Protein AF-A0A3M1Q870-F1 (afdb_monomer_lite)

Foldseek 3Di:
DDLPQQALLNVLVVLLVQLVQLLVLLVVLLVVQVPDPCNVLSVVLSVLSVVLNVLSVVCSVPDDPVSRVQQDRPPPPDPPPCDPDAPSTSNPDNDSLRSLVNSLVVLLSLLVVLQVSLVPGPDVVSSVSSNVRSVSSVVSSVVSVVSSVVVVVVVVDDDPDD

Structure (mmCIF, N/CA/C/O backbone):
data_AF-A0A3M1Q870-F1
#
_entry.id   AF-A0A3M1Q870-F1
#
loop_
_atom_site.group_PDB
_atom_site.id
_atom_site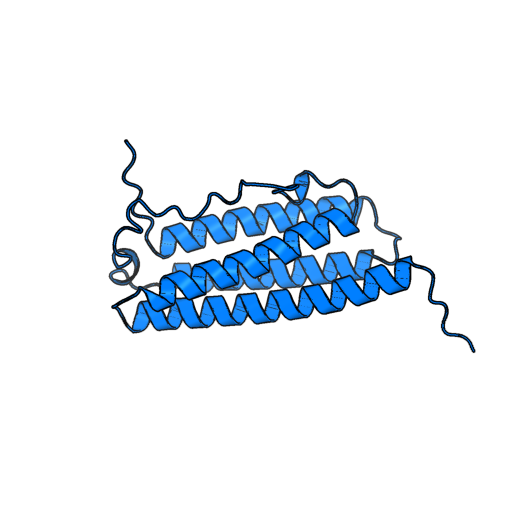.type_symbol
_atom_site.label_atom_id
_atom_site.label_alt_id
_atom_site.label_comp_id
_atom_site.label_asym_id
_atom_site.label_entity_id
_atom_site.label_seq_id
_atom_site.pdbx_PDB_ins_code
_atom_site.Cartn_x
_atom_site.Cartn_y
_atom_site.Cartn_z
_atom_site.occupancy
_atom_site.B_iso_or_equiv
_atom_site.auth_seq_id
_atom_site.auth_comp_id
_atom_site.auth_asym_id
_atom_site.auth_atom_id
_atom_site.pdbx_PDB_model_num
ATOM 1 N N . MET A 1 1 ? 16.104 -1.925 26.387 1.00 34.41 1 MET A N 1
ATOM 2 C CA . MET A 1 1 ? 14.947 -2.813 26.166 1.00 34.41 1 MET A CA 1
ATOM 3 C C . MET A 1 1 ? 13.799 -1.881 25.797 1.00 34.41 1 MET A C 1
ATOM 5 O O . MET A 1 1 ? 13.280 -1.224 26.686 1.00 34.41 1 MET A O 1
ATOM 9 N N . TYR A 1 2 ? 13.571 -1.635 24.503 1.00 31.03 2 TYR A N 1
ATOM 10 C CA . TYR A 1 2 ? 12.581 -0.646 24.057 1.00 31.03 2 TYR A CA 1
ATOM 11 C C . TYR A 1 2 ? 11.216 -1.323 23.933 1.00 31.03 2 TYR A C 1
ATOM 13 O O . TYR A 1 2 ? 11.003 -2.144 23.046 1.00 31.03 2 TYR A O 1
ATOM 21 N N . ASP A 1 3 ? 10.331 -0.984 24.864 1.00 39.44 3 ASP A N 1
ATOM 22 C CA . ASP A 1 3 ? 8.896 -1.252 24.819 1.00 39.44 3 ASP A CA 1
ATOM 23 C C . ASP A 1 3 ? 8.250 -0.267 23.828 1.00 39.44 3 ASP A C 1
ATOM 25 O O . ASP A 1 3 ? 7.695 0.763 24.208 1.00 39.44 3 ASP A O 1
ATOM 29 N N . GLU A 1 4 ? 8.426 -0.503 22.525 1.00 46.25 4 GLU A N 1
ATOM 30 C CA . GLU A 1 4 ? 7.726 0.274 21.498 1.00 46.25 4 GLU A CA 1
ATOM 31 C C . GLU A 1 4 ? 6.331 -0.316 21.281 1.00 46.25 4 GLU A C 1
ATOM 33 O O . GLU A 1 4 ? 6.058 -1.016 20.303 1.00 46.25 4 GLU A O 1
ATOM 38 N N . SER A 1 5 ? 5.417 -0.005 22.197 1.00 54.16 5 SER A N 1
ATOM 39 C CA . SER A 1 5 ? 3.993 -0.036 21.877 1.00 54.16 5 SER A CA 1
ATOM 40 C C . SER A 1 5 ? 3.726 0.999 20.774 1.00 54.16 5 SER A C 1
ATOM 42 O O . SER A 1 5 ? 3.543 2.188 21.015 1.00 54.16 5 SER A O 1
ATOM 44 N N . ILE A 1 6 ? 3.790 0.559 19.517 1.00 62.59 6 ILE A N 1
ATOM 45 C CA . ILE A 1 6 ? 3.454 1.400 18.367 1.00 62.59 6 ILE A CA 1
ATOM 46 C C . ILE A 1 6 ? 1.939 1.556 18.349 1.00 62.59 6 ILE A C 1
ATOM 48 O O . ILE A 1 6 ? 1.221 0.575 18.166 1.00 62.59 6 ILE A O 1
ATOM 52 N N . ASP A 1 7 ? 1.460 2.785 18.527 1.00 74.31 7 ASP A N 1
ATOM 53 C CA . ASP A 1 7 ? 0.058 3.126 18.312 1.00 74.31 7 ASP A CA 1
ATOM 54 C C . ASP A 1 7 ? -0.301 3.179 16.811 1.00 74.31 7 ASP A C 1
ATOM 56 O O . ASP A 1 7 ? 0.564 3.128 15.931 1.00 74.31 7 ASP A O 1
ATOM 60 N N . LEU A 1 8 ? -1.598 3.256 16.485 1.00 77.19 8 LEU A N 1
ATOM 61 C CA . LEU A 1 8 ? -2.044 3.237 15.087 1.00 77.19 8 LEU A CA 1
ATOM 62 C C . LEU A 1 8 ? -1.468 4.413 14.282 1.00 77.19 8 LEU A C 1
ATOM 64 O O . LEU A 1 8 ? -1.178 4.260 13.097 1.00 77.19 8 LEU A O 1
ATOM 68 N N . ALA A 1 9 ? -1.269 5.576 14.905 1.00 80.19 9 ALA A N 1
ATOM 69 C CA . ALA A 1 9 ? -0.683 6.722 14.224 1.00 80.19 9 ALA A CA 1
ATOM 70 C C . ALA A 1 9 ? 0.806 6.487 13.918 1.00 80.19 9 ALA A C 1
ATOM 72 O O . ALA A 1 9 ? 1.245 6.804 12.815 1.00 80.19 9 ALA A O 1
ATOM 73 N N . GLY A 1 10 ? 1.556 5.885 14.844 1.00 79.25 10 GLY A N 1
ATOM 74 C CA . GLY A 1 10 ? 2.945 5.474 14.655 1.00 79.25 10 GLY A CA 1
ATOM 75 C C . GLY A 1 10 ? 3.095 4.408 13.570 1.00 79.25 10 GLY A C 1
ATOM 76 O O . GLY A 1 10 ? 3.987 4.511 12.727 1.00 79.25 10 GLY A O 1
ATOM 77 N N . LEU A 1 11 ? 2.178 3.436 13.519 1.00 80.75 11 LEU A N 1
ATOM 78 C CA . LEU A 1 11 ? 2.141 2.432 12.455 1.00 80.75 11 LEU A CA 1
ATOM 79 C C . LEU A 1 11 ? 1.916 3.080 11.082 1.00 80.75 11 LEU A C 1
ATOM 81 O O . LEU A 1 11 ? 2.623 2.763 10.126 1.00 80.75 11 LEU A O 1
ATOM 85 N N . LEU A 1 12 ? 0.948 3.996 10.987 1.00 83.38 12 LEU A N 1
ATOM 86 C CA . LEU A 1 12 ? 0.648 4.712 9.746 1.00 83.38 12 LEU A CA 1
ATOM 87 C C . LEU A 1 12 ? 1.796 5.629 9.314 1.00 83.38 12 LEU A C 1
ATOM 89 O O . LEU A 1 12 ? 2.073 5.711 8.120 1.00 83.38 12 LEU A O 1
ATOM 93 N N . SER A 1 13 ? 2.494 6.269 10.258 1.00 82.69 13 SER A N 1
ATOM 94 C CA . SER A 1 13 ? 3.707 7.040 9.960 1.00 82.69 13 SER A CA 1
ATOM 95 C C . SER A 1 13 ? 4.794 6.156 9.347 1.00 82.69 13 SER A C 1
ATOM 97 O O . SER A 1 13 ? 5.270 6.469 8.259 1.00 82.69 13 SER A O 1
ATOM 99 N N . ARG A 1 14 ? 5.125 5.012 9.967 1.00 81.06 14 ARG A N 1
ATOM 100 C CA . ARG A 1 14 ? 6.139 4.079 9.430 1.00 81.06 14 ARG A CA 1
ATOM 101 C C . ARG A 1 14 ? 5.752 3.544 8.048 1.00 81.06 14 ARG A C 1
ATOM 103 O O . ARG A 1 14 ? 6.562 3.555 7.122 1.00 81.06 14 ARG A O 1
ATOM 110 N N . ALA A 1 15 ? 4.489 3.148 7.875 1.00 82.38 15 ALA A N 1
ATOM 111 C CA . ALA A 1 15 ? 3.974 2.712 6.580 1.00 82.38 15 ALA A CA 1
ATOM 112 C C . ALA A 1 15 ? 4.066 3.825 5.516 1.00 82.38 15 ALA A C 1
ATOM 114 O O . ALA A 1 15 ? 4.381 3.544 4.355 1.00 82.38 15 ALA A O 1
ATOM 115 N N . GLY A 1 16 ? 3.821 5.083 5.895 1.00 82.81 16 GLY A N 1
ATOM 116 C CA . GLY A 1 16 ? 3.987 6.263 5.043 1.00 82.81 16 GLY A CA 1
ATOM 117 C C . GLY A 1 16 ? 5.443 6.515 4.642 1.00 82.81 16 GLY A C 1
ATOM 118 O O . GLY A 1 16 ? 5.732 6.631 3.453 1.00 82.81 16 GLY A O 1
ATOM 119 N N . GLU A 1 17 ? 6.373 6.503 5.596 1.00 86.94 17 GLU A N 1
ATOM 120 C CA . GLU A 1 17 ? 7.814 6.699 5.359 1.00 86.94 17 GLU A CA 1
ATOM 121 C C . GLU A 1 17 ? 8.388 5.670 4.385 1.00 86.94 17 GLU A C 1
ATOM 123 O O . GLU A 1 17 ? 9.099 5.997 3.435 1.00 86.94 17 GLU A O 1
ATOM 128 N N . GLU A 1 18 ? 8.032 4.403 4.561 1.00 83.62 18 GLU A N 1
ATOM 129 C CA . GLU A 1 18 ? 8.412 3.374 3.604 1.00 83.62 18 GLU A CA 1
ATOM 130 C C . GLU A 1 18 ? 7.773 3.611 2.228 1.00 83.62 18 GLU A C 1
ATOM 132 O O . GLU A 1 18 ? 8.372 3.308 1.197 1.00 83.62 18 GLU A O 1
ATOM 137 N N . THR A 1 19 ? 6.539 4.130 2.172 1.00 85.94 19 THR A N 1
ATOM 138 C CA . THR A 1 19 ? 5.817 4.388 0.908 1.00 85.94 19 THR A CA 1
ATOM 139 C C . THR A 1 19 ? 6.537 5.473 0.130 1.00 85.94 19 THR A C 1
ATOM 141 O O . THR A 1 19 ? 6.820 5.289 -1.049 1.00 85.94 19 THR A O 1
ATOM 144 N N . LEU A 1 20 ? 6.978 6.521 0.821 1.00 88.44 20 LEU A N 1
ATOM 145 C CA . LEU A 1 20 ? 7.846 7.554 0.270 1.00 88.44 20 LEU A CA 1
ATOM 146 C C . LEU A 1 20 ? 9.177 6.996 -0.254 1.00 88.44 20 LEU A C 1
ATOM 148 O O . LEU A 1 20 ? 9.587 7.350 -1.363 1.00 88.44 20 LEU A O 1
ATOM 152 N N . ARG A 1 21 ? 9.833 6.087 0.485 1.00 85.31 21 ARG A N 1
ATOM 153 C CA . ARG A 1 21 ? 11.066 5.423 0.012 1.00 85.31 21 ARG A CA 1
ATOM 154 C C . ARG A 1 21 ? 10.844 4.638 -1.281 1.00 85.31 21 ARG A C 1
ATOM 156 O O . ARG A 1 21 ? 11.625 4.783 -2.221 1.00 85.31 21 ARG A O 1
ATOM 163 N N . SER A 1 22 ? 9.745 3.886 -1.356 1.00 85.12 22 SER A N 1
ATOM 164 C CA . SER A 1 22 ? 9.333 3.145 -2.557 1.00 85.12 22 SER A CA 1
ATOM 165 C C . SER A 1 22 ? 9.064 4.069 -3.743 1.00 85.12 22 SER A C 1
ATOM 167 O O . SER A 1 22 ? 9.632 3.851 -4.811 1.00 85.12 22 SER A O 1
ATOM 169 N N . ILE A 1 23 ? 8.291 5.147 -3.550 1.00 90.00 23 ILE A N 1
ATOM 170 C CA . ILE A 1 23 ? 8.042 6.167 -4.584 1.00 90.00 23 ILE A CA 1
ATOM 171 C C . ILE A 1 23 ? 9.369 6.713 -5.109 1.00 90.00 23 ILE A C 1
ATOM 173 O O . ILE A 1 23 ? 9.603 6.705 -6.313 1.00 90.00 23 ILE A O 1
ATOM 177 N N . SER A 1 24 ? 10.273 7.100 -4.207 1.00 90.12 24 SER A N 1
ATOM 178 C CA . SER A 1 24 ? 11.582 7.653 -4.568 1.00 90.12 24 SER A CA 1
ATOM 179 C C . SER A 1 24 ? 12.429 6.654 -5.371 1.00 90.12 24 SER A C 1
ATOM 181 O O . SER A 1 24 ? 13.079 7.026 -6.352 1.00 90.12 24 SER A O 1
ATOM 183 N N . GLY A 1 25 ? 12.405 5.371 -4.989 1.00 88.81 25 GLY A N 1
ATOM 184 C CA . GLY A 1 25 ? 13.071 4.290 -5.718 1.00 88.81 25 GLY A CA 1
ATOM 185 C C . GLY A 1 25 ? 12.485 4.076 -7.117 1.00 88.81 25 GLY A C 1
ATOM 186 O O . GLY A 1 25 ? 13.230 4.012 -8.095 1.00 88.81 25 GLY A O 1
ATOM 187 N N . LEU A 1 26 ? 11.156 4.046 -7.235 1.00 88.25 26 LEU A N 1
ATOM 188 C CA . LEU A 1 26 ? 10.461 3.914 -8.517 1.00 88.25 26 LEU A CA 1
ATOM 189 C C . LEU A 1 26 ? 10.716 5.121 -9.424 1.00 88.25 26 LEU A C 1
ATOM 191 O O . LEU A 1 26 ? 10.990 4.941 -10.605 1.00 88.25 26 LEU A O 1
ATOM 195 N N . GLU A 1 27 ? 10.703 6.341 -8.888 1.00 91.62 27 GLU A N 1
ATOM 196 C CA . GLU A 1 27 ? 11.009 7.567 -9.633 1.00 91.62 27 GLU A CA 1
ATOM 197 C C . GLU A 1 27 ? 12.466 7.606 -10.115 1.00 91.62 27 GLU A C 1
ATOM 199 O O . GLU A 1 27 ? 12.749 8.126 -11.196 1.00 91.62 27 GLU A O 1
ATOM 204 N N . ARG A 1 28 ? 13.420 7.062 -9.342 1.00 90.25 28 ARG A N 1
ATOM 205 C CA . ARG A 1 28 ? 14.817 6.890 -9.785 1.00 90.25 28 ARG A CA 1
ATOM 206 C C . ARG A 1 28 ? 14.889 5.965 -10.998 1.00 90.25 28 ARG A C 1
ATOM 208 O O . ARG A 1 28 ? 15.486 6.326 -12.008 1.00 90.25 28 ARG A O 1
ATOM 215 N N . ILE A 1 29 ? 14.245 4.806 -10.911 1.00 85.94 29 ILE A N 1
ATOM 216 C CA . ILE A 1 29 ? 14.231 3.802 -11.981 1.00 85.94 29 ILE A CA 1
ATOM 217 C C . ILE A 1 29 ? 13.494 4.332 -13.209 1.00 85.94 29 ILE A C 1
ATOM 219 O O . ILE A 1 29 ? 13.972 4.185 -14.329 1.00 85.94 29 ILE A O 1
ATOM 223 N N . ARG A 1 30 ? 12.377 5.033 -13.009 1.00 88.19 30 ARG A N 1
ATOM 224 C CA . ARG A 1 30 ? 11.613 5.684 -14.076 1.00 88.19 30 ARG A CA 1
ATOM 225 C C . ARG A 1 30 ? 12.454 6.664 -14.886 1.00 88.19 30 ARG A C 1
ATOM 227 O O . ARG A 1 30 ? 12.301 6.724 -16.105 1.00 88.19 30 ARG A O 1
ATOM 234 N N . ARG A 1 31 ? 13.316 7.434 -14.213 1.00 88.69 31 ARG A N 1
ATOM 235 C CA . ARG A 1 31 ? 14.250 8.372 -14.852 1.00 88.69 31 ARG A CA 1
ATOM 236 C C . ARG A 1 31 ? 15.355 7.649 -15.617 1.00 88.69 31 ARG A C 1
ATOM 238 O O . ARG A 1 31 ? 15.717 8.099 -16.695 1.00 88.69 31 ARG A O 1
ATOM 245 N N . ALA A 1 32 ? 15.861 6.539 -15.081 1.00 85.12 32 ALA A N 1
ATOM 246 C CA . ALA A 1 32 ? 16.885 5.731 -15.743 1.00 85.12 32 ALA A CA 1
ATOM 247 C C . ALA A 1 32 ? 16.354 4.982 -16.984 1.00 85.12 32 ALA A C 1
ATOM 249 O O . ALA A 1 32 ? 17.100 4.774 -17.932 1.00 85.12 32 ALA A O 1
ATOM 250 N N . HIS A 1 33 ? 15.065 4.631 -16.996 1.00 78.56 33 HIS A N 1
ATOM 251 C CA . HIS A 1 33 ? 14.418 3.803 -18.023 1.00 78.56 33 HIS A CA 1
ATOM 252 C C . HIS A 1 33 ? 13.306 4.557 -18.765 1.00 78.56 33 HIS A C 1
ATOM 254 O O . HIS A 1 33 ? 12.203 4.044 -18.963 1.00 78.56 33 HIS A O 1
ATOM 260 N N . ALA A 1 34 ? 13.564 5.818 -19.126 1.00 70.19 34 ALA A N 1
ATOM 261 C CA . ALA A 1 34 ? 12.513 6.734 -19.560 1.00 70.19 34 ALA A CA 1
ATOM 262 C C . ALA A 1 34 ? 11.805 6.345 -20.873 1.00 70.19 34 ALA A C 1
ATOM 264 O O . ALA A 1 34 ? 10.651 6.736 -21.056 1.00 70.19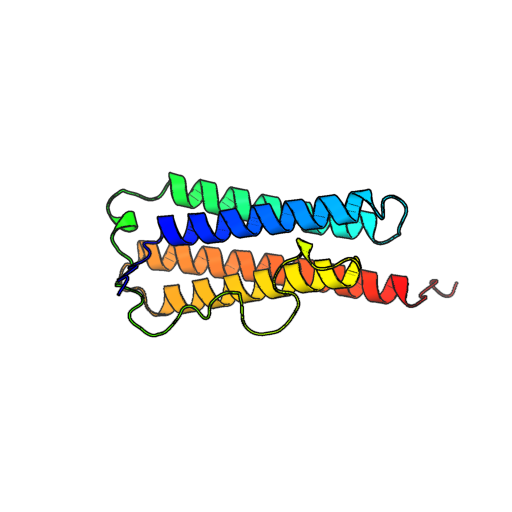 34 ALA A O 1
ATOM 265 N N . GLU A 1 35 ? 12.472 5.574 -21.737 1.00 68.44 35 GLU A N 1
ATOM 266 C CA . GLU A 1 35 ? 11.987 5.161 -23.064 1.00 68.44 35 GLU A CA 1
ATOM 267 C C . GLU A 1 35 ? 11.496 3.701 -23.119 1.00 68.44 35 GLU A C 1
ATOM 269 O O . GLU A 1 35 ? 10.986 3.253 -24.147 1.00 68.44 35 GLU A O 1
ATOM 274 N N . ASP A 1 36 ? 11.599 2.953 -22.018 1.00 70.06 36 ASP A N 1
ATOM 275 C CA . ASP A 1 36 ? 11.228 1.539 -21.997 1.00 70.06 36 ASP A CA 1
ATOM 276 C C . ASP A 1 36 ? 9.704 1.351 -21.994 1.00 70.06 36 ASP A C 1
ATOM 278 O O . ASP A 1 36 ? 8.957 2.097 -21.359 1.00 70.06 36 ASP A O 1
ATOM 282 N N . ALA A 1 37 ? 9.223 0.253 -22.590 1.00 65.75 37 ALA A N 1
ATOM 283 C CA . ALA A 1 37 ? 7.816 -0.169 -22.503 1.00 65.75 37 ALA A CA 1
ATOM 284 C C . ALA A 1 37 ? 7.314 -0.331 -21.047 1.00 65.75 37 ALA A C 1
ATOM 286 O O . ALA A 1 37 ? 6.112 -0.367 -20.785 1.00 65.75 37 ALA A O 1
ATOM 287 N N . LEU A 1 38 ? 8.240 -0.415 -20.088 1.00 73.25 38 LEU A N 1
ATOM 288 C CA . LEU A 1 38 ? 7.978 -0.511 -18.655 1.00 73.25 38 LEU A CA 1
ATOM 289 C C . LEU A 1 38 ? 7.712 0.853 -17.990 1.00 73.25 38 LEU A C 1
ATOM 291 O O . LEU A 1 38 ? 7.199 0.873 -16.874 1.00 73.25 38 LEU A O 1
ATOM 295 N N . ALA A 1 39 ? 7.999 1.975 -18.656 1.00 80.50 39 ALA A N 1
ATOM 296 C CA . ALA A 1 39 ? 7.855 3.328 -18.117 1.00 80.50 39 ALA A CA 1
ATOM 297 C C . ALA A 1 39 ? 6.421 3.639 -17.657 1.00 80.50 39 ALA A C 1
ATOM 299 O O . ALA A 1 39 ? 6.216 4.035 -16.512 1.00 80.50 39 ALA A O 1
ATOM 300 N N . GLN A 1 40 ? 5.422 3.357 -18.501 1.00 80.94 40 GLN A N 1
ATOM 301 C CA . GLN A 1 40 ? 4.003 3.553 -18.161 1.00 80.94 40 GLN A CA 1
ATOM 302 C C . GLN A 1 40 ? 3.569 2.691 -16.970 1.00 80.94 40 GLN A C 1
ATOM 304 O O . GLN A 1 40 ? 2.725 3.085 -16.167 1.00 80.94 40 GLN A O 1
ATOM 309 N N . MET A 1 41 ? 4.152 1.499 -16.832 1.00 83.44 41 MET A N 1
ATOM 310 C CA . MET A 1 41 ? 3.862 0.643 -15.691 1.00 83.44 41 MET A CA 1
ATOM 311 C C . MET A 1 41 ? 4.511 1.179 -14.415 1.00 83.44 41 MET A C 1
ATOM 313 O O . MET A 1 41 ? 3.872 1.145 -13.368 1.00 83.44 41 MET A O 1
ATOM 317 N N . ILE A 1 42 ? 5.745 1.682 -14.479 1.00 88.12 42 ILE A N 1
ATOM 318 C CA . ILE A 1 42 ? 6.374 2.329 -13.324 1.00 88.12 42 ILE A CA 1
ATOM 319 C C . ILE A 1 42 ? 5.550 3.552 -12.897 1.00 88.12 42 ILE A C 1
ATOM 321 O O . ILE A 1 42 ? 5.289 3.705 -11.706 1.00 88.12 42 ILE A O 1
ATOM 325 N N . ASP A 1 43 ? 5.057 4.352 -13.848 1.00 89.25 43 ASP A N 1
ATOM 326 C CA . ASP A 1 43 ? 4.164 5.484 -13.564 1.00 89.25 43 ASP A CA 1
ATOM 327 C C . ASP A 1 43 ? 2.893 5.016 -12.834 1.00 89.25 43 ASP A C 1
ATOM 329 O O . ASP A 1 43 ? 2.544 5.556 -11.784 1.00 89.25 43 ASP A O 1
ATOM 333 N N . ARG A 1 44 ? 2.265 3.925 -13.294 1.00 88.44 44 ARG A N 1
ATOM 334 C CA . ARG A 1 44 ? 1.098 3.340 -12.614 1.00 88.44 44 ARG A CA 1
ATOM 335 C C . ARG A 1 44 ? 1.410 2.843 -11.199 1.00 88.44 44 ARG A C 1
ATOM 337 O O . ARG A 1 44 ? 0.576 2.963 -10.302 1.00 88.44 44 ARG A O 1
ATOM 344 N N . PHE A 1 45 ? 2.593 2.273 -10.981 1.00 89.94 45 PHE A N 1
ATOM 345 C CA . PHE A 1 45 ? 3.034 1.874 -9.643 1.00 89.94 45 PHE A CA 1
ATOM 346 C C . PHE A 1 45 ? 3.215 3.092 -8.731 1.00 89.94 45 PHE A C 1
ATOM 348 O O . PHE A 1 45 ? 2.752 3.063 -7.593 1.00 89.94 45 PHE A O 1
ATOM 355 N N . ILE A 1 46 ? 3.822 4.171 -9.233 1.00 92.12 46 ILE A N 1
ATOM 356 C CA . ILE A 1 46 ? 3.991 5.427 -8.492 1.00 92.12 46 ILE A CA 1
ATOM 357 C C . ILE A 1 46 ? 2.629 6.021 -8.113 1.00 92.12 46 ILE A C 1
ATOM 359 O O . ILE A 1 46 ? 2.449 6.437 -6.971 1.00 92.12 46 ILE A O 1
ATOM 363 N N . GLU A 1 47 ? 1.653 6.027 -9.026 1.00 93.69 47 GLU A N 1
ATOM 364 C CA . GLU A 1 47 ? 0.287 6.489 -8.737 1.00 93.69 47 GLU A CA 1
ATOM 365 C C . GLU A 1 47 ? -0.356 5.713 -7.582 1.00 93.69 47 GLU A C 1
ATOM 367 O O . GLU A 1 47 ? -0.915 6.312 -6.665 1.00 93.69 47 GLU A O 1
ATOM 372 N N . ILE A 1 48 ? -0.251 4.383 -7.603 1.00 91.94 48 ILE A N 1
ATOM 373 C CA . ILE A 1 48 ? -0.825 3.516 -6.567 1.00 91.94 48 ILE A CA 1
ATOM 374 C C . ILE A 1 48 ? -0.116 3.708 -5.219 1.00 91.94 48 ILE A C 1
ATOM 376 O O . ILE A 1 48 ? -0.765 3.698 -4.172 1.00 91.94 48 ILE A O 1
ATOM 380 N N . GLU A 1 49 ? 1.204 3.898 -5.223 1.00 90.81 49 GLU A N 1
ATOM 381 C CA . GLU A 1 49 ? 1.962 4.195 -4.005 1.00 90.81 49 GLU A CA 1
ATOM 382 C C . GLU A 1 49 ? 1.595 5.578 -3.437 1.00 90.81 49 GLU A C 1
ATOM 384 O O . GLU A 1 49 ? 1.426 5.709 -2.226 1.00 90.81 49 GLU A O 1
ATOM 389 N N . ARG A 1 50 ? 1.395 6.595 -4.286 1.00 94.62 50 ARG A N 1
ATOM 390 C CA . ARG A 1 50 ? 0.930 7.927 -3.856 1.00 94.62 50 ARG A CA 1
ATOM 391 C C . ARG A 1 50 ? -0.476 7.876 -3.262 1.00 94.62 50 ARG A C 1
ATOM 393 O O . ARG A 1 50 ? -0.697 8.444 -2.201 1.00 94.62 50 ARG A O 1
ATOM 400 N N . ASP A 1 51 ? -1.395 7.136 -3.879 1.00 93.44 51 ASP A N 1
ATOM 401 C CA . ASP A 1 51 ? -2.738 6.918 -3.326 1.00 93.44 51 ASP A CA 1
ATOM 402 C C . ASP A 1 51 ? -2.695 6.219 -1.951 1.00 93.44 51 ASP A C 1
ATOM 404 O O . ASP A 1 51 ? -3.445 6.570 -1.036 1.00 93.44 51 ASP A O 1
ATOM 408 N N . ALA A 1 52 ? -1.784 5.256 -1.767 1.00 89.38 52 ALA A N 1
ATOM 409 C CA . ALA A 1 52 ? -1.569 4.624 -0.467 1.00 89.38 52 ALA A CA 1
ATOM 410 C C . ALA A 1 52 ? -1.039 5.614 0.581 1.00 89.38 52 ALA A C 1
ATOM 412 O O . ALA A 1 52 ? -1.556 5.646 1.699 1.00 89.38 52 ALA A O 1
ATOM 413 N N . LEU A 1 53 ? -0.049 6.435 0.218 1.00 91.69 53 LEU A N 1
ATOM 414 C CA . LEU A 1 53 ? 0.511 7.464 1.095 1.00 91.69 53 LEU A CA 1
ATOM 415 C C . LEU A 1 53 ? -0.563 8.463 1.541 1.00 91.69 53 LEU A C 1
ATOM 417 O O . LEU A 1 53 ? -0.761 8.658 2.740 1.00 91.69 53 LEU A O 1
ATOM 421 N N . ASP A 1 54 ? -1.307 9.013 0.583 1.00 93.81 54 ASP A N 1
ATOM 422 C CA . ASP A 1 54 ? -2.425 9.923 0.820 1.00 93.81 54 ASP A CA 1
ATOM 423 C C . ASP A 1 54 ? -3.445 9.321 1.793 1.00 93.81 54 ASP A C 1
ATOM 425 O O . ASP A 1 54 ? -3.935 9.991 2.705 1.00 93.81 54 ASP A O 1
ATOM 429 N N . GLN A 1 55 ? -3.791 8.043 1.612 1.00 92.69 55 GLN A N 1
ATOM 430 C CA . GLN A 1 55 ? -4.737 7.369 2.493 1.00 92.69 55 GLN A CA 1
ATOM 431 C C . GLN A 1 55 ? -4.190 7.238 3.919 1.00 92.69 55 GLN A C 1
ATOM 433 O O . GLN A 1 55 ? -4.929 7.490 4.876 1.00 92.69 55 GLN A O 1
ATOM 438 N N . TYR A 1 56 ? -2.919 6.861 4.078 1.00 89.75 56 TYR A N 1
ATOM 439 C CA . TYR A 1 56 ? -2.292 6.758 5.394 1.00 89.75 56 TYR A CA 1
ATOM 440 C C . TYR A 1 56 ? -2.263 8.110 6.104 1.00 89.75 56 TYR A C 1
ATOM 442 O O . TYR A 1 56 ? -2.617 8.186 7.281 1.00 89.75 56 TYR A O 1
ATOM 450 N N . GLU A 1 57 ? -1.922 9.185 5.396 1.00 89.56 57 GLU A N 1
ATOM 451 C CA . GLU A 1 57 ? -1.899 10.535 5.957 1.00 89.56 57 GLU A CA 1
ATOM 452 C C . GLU A 1 57 ? -3.295 11.039 6.335 1.00 89.56 57 GLU A C 1
ATOM 454 O O . GLU A 1 57 ? -3.481 11.556 7.443 1.00 89.56 57 GLU A O 1
ATOM 459 N N . ARG A 1 58 ? -4.297 10.836 5.470 1.00 91.00 58 ARG A N 1
ATOM 460 C CA . ARG A 1 58 ? -5.697 11.198 5.757 1.00 91.00 58 ARG A CA 1
ATOM 461 C C . ARG A 1 58 ? -6.220 10.482 6.994 1.00 91.00 58 ARG A C 1
ATOM 463 O O . ARG A 1 58 ? -6.807 11.117 7.864 1.00 91.00 58 ARG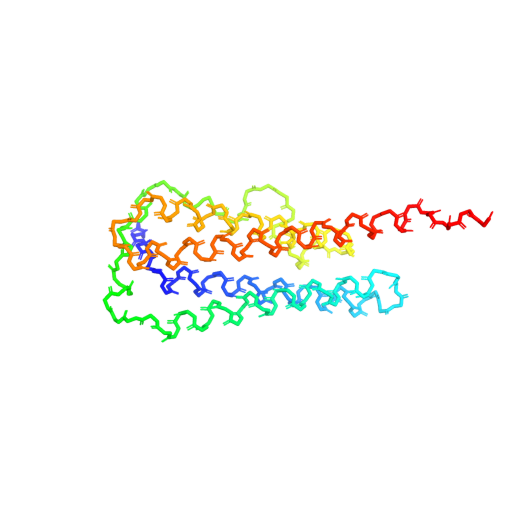 A O 1
ATOM 470 N N . ILE A 1 59 ? -5.981 9.176 7.107 1.00 88.31 59 ILE A N 1
ATOM 471 C CA . ILE A 1 59 ? -6.418 8.411 8.279 1.00 88.31 59 ILE A CA 1
ATOM 472 C C . ILE A 1 59 ? -5.664 8.894 9.514 1.00 88.31 59 ILE A C 1
ATOM 474 O O . ILE A 1 59 ? -6.298 9.257 10.498 1.00 88.31 59 ILE A O 1
ATOM 478 N N . ARG A 1 60 ? -4.329 8.982 9.457 1.00 85.19 60 ARG A N 1
ATOM 479 C CA . ARG A 1 60 ? -3.487 9.403 10.587 1.00 85.19 60 ARG A CA 1
ATOM 480 C C . ARG A 1 60 ? -3.900 10.766 11.148 1.00 85.19 60 ARG A C 1
ATOM 482 O O . ARG A 1 60 ? -3.930 10.942 12.364 1.00 85.19 60 ARG A O 1
ATOM 489 N N . THR A 1 61 ? -4.219 11.723 10.277 1.00 84.75 61 THR A N 1
ATOM 490 C CA . THR A 1 61 ? -4.659 13.074 10.670 1.00 84.75 61 THR A CA 1
ATOM 491 C C . THR A 1 61 ? -6.089 13.105 11.206 1.00 84.75 61 THR A C 1
ATOM 493 O O . THR A 1 61 ? -6.367 13.879 12.122 1.00 84.75 61 THR A O 1
ATOM 496 N N . ALA A 1 62 ? -6.966 12.231 10.708 1.00 85.88 62 ALA A N 1
ATOM 497 C CA . ALA A 1 62 ? -8.345 12.096 11.167 1.00 85.88 62 ALA A CA 1
ATOM 498 C C . ALA A 1 62 ? -8.507 11.250 12.446 1.00 85.88 62 ALA A C 1
ATOM 500 O O . ALA A 1 62 ? -9.596 11.234 13.020 1.00 85.88 62 ALA A O 1
ATOM 501 N N . LEU A 1 63 ? -7.460 10.553 12.916 1.00 79.12 63 LEU A N 1
ATOM 502 C CA . LEU A 1 63 ? -7.554 9.713 14.113 1.00 79.12 63 LEU A CA 1
ATOM 503 C C . LEU A 1 63 ? -7.886 10.547 15.365 1.00 79.12 63 LEU A C 1
ATOM 505 O O . LEU A 1 63 ? -7.092 11.429 15.736 1.00 79.12 63 LEU A O 1
ATOM 509 N N . PRO A 1 64 ? -8.991 10.235 16.073 1.00 70.38 64 PRO A N 1
ATOM 510 C CA . PRO A 1 64 ? -9.317 10.883 17.335 1.00 70.38 64 PRO A CA 1
ATOM 511 C C . PRO A 1 64 ? -8.256 10.562 18.396 1.00 70.38 64 PRO A C 1
ATOM 513 O O . PRO A 1 64 ? -7.620 9.506 18.374 1.00 70.38 64 PRO A O 1
ATOM 516 N N . ALA A 1 65 ? -8.067 11.467 19.362 1.00 61.78 65 ALA A N 1
ATOM 517 C CA . ALA A 1 65 ? -7.016 11.352 20.379 1.00 61.78 65 ALA A CA 1
ATOM 518 C C . ALA A 1 65 ? -7.074 10.041 21.198 1.00 61.78 65 ALA A C 1
ATOM 520 O O . ALA A 1 65 ? -6.036 9.579 21.667 1.00 61.78 65 ALA A O 1
ATOM 521 N N . GLY A 1 66 ? -8.256 9.425 21.331 1.00 56.88 66 GLY A N 1
ATOM 522 C CA . GLY A 1 66 ? -8.443 8.117 21.973 1.00 56.88 66 GLY A CA 1
ATOM 523 C C . GLY A 1 66 ? -7.933 6.931 21.143 1.00 56.88 66 GLY A C 1
ATOM 524 O O . GLY A 1 66 ? -7.305 6.030 21.691 1.00 56.88 66 GLY A O 1
ATOM 525 N N . ALA A 1 67 ? -8.091 6.965 19.814 1.00 58.19 67 ALA A N 1
ATOM 526 C CA . ALA A 1 67 ? -7.606 5.914 18.910 1.00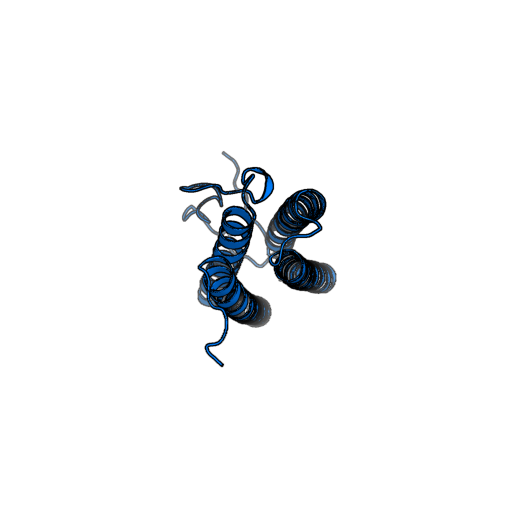 58.19 67 ALA A CA 1
ATOM 527 C C . ALA A 1 67 ? -6.070 5.900 18.788 1.00 58.19 67 ALA A C 1
ATOM 529 O O . ALA A 1 67 ? -5.474 4.865 18.493 1.00 58.19 67 ALA A O 1
ATOM 530 N N . ARG A 1 68 ? -5.413 7.030 19.092 1.00 57.16 68 ARG A N 1
ATOM 531 C CA . ARG A 1 68 ? -3.945 7.147 19.178 1.00 57.16 68 ARG A CA 1
ATOM 532 C C . ARG A 1 68 ? -3.336 6.390 20.363 1.00 57.16 68 ARG A C 1
ATOM 534 O O . ARG A 1 68 ? -2.129 6.345 20.471 1.00 57.16 68 ARG A O 1
ATOM 541 N N . ARG A 1 69 ? -4.135 5.836 21.279 1.00 53.75 69 ARG A N 1
ATOM 542 C CA . ARG A 1 69 ? -3.640 5.123 22.474 1.00 53.75 69 ARG A CA 1
ATOM 543 C C . ARG A 1 69 ? -4.143 3.679 22.570 1.00 53.75 69 ARG A C 1
ATOM 545 O O . ARG A 1 69 ? -3.893 3.026 23.573 1.00 53.75 69 ARG A O 1
ATOM 552 N N . SER A 1 70 ? -4.882 3.210 21.558 1.00 52.59 70 SER A N 1
ATOM 553 C CA . SER A 1 70 ? -5.716 1.997 21.632 1.00 52.59 70 SER A CA 1
ATOM 554 C C . SER A 1 70 ? -5.155 0.796 20.860 1.00 52.59 70 SER A C 1
ATOM 556 O O . SER A 1 70 ? -5.857 -0.194 20.683 1.00 52.59 70 SER A O 1
ATOM 558 N N . LEU A 1 71 ? -3.900 0.817 20.399 1.00 54.97 71 LEU A N 1
ATOM 559 C CA . LEU A 1 71 ? -3.268 -0.468 20.097 1.00 54.97 71 LEU A CA 1
ATOM 560 C C . LEU A 1 71 ? -2.811 -1.029 21.439 1.00 54.97 71 LEU A C 1
ATOM 562 O O . LEU A 1 71 ? -1.921 -0.459 22.069 1.00 54.97 71 LEU A O 1
ATOM 566 N N . GLU A 1 72 ? -3.443 -2.117 21.899 1.00 51.19 72 GLU A N 1
ATOM 567 C CA . GLU A 1 72 ? -2.779 -2.967 22.890 1.00 51.19 72 GLU A CA 1
ATOM 568 C C . GLU A 1 72 ? -1.343 -3.190 22.393 1.00 51.19 72 GLU A C 1
ATOM 570 O O . GLU A 1 72 ? -1.162 -3.377 21.180 1.00 51.19 72 GLU A O 1
ATOM 575 N N . PRO A 1 73 ? -0.324 -3.117 23.273 1.00 47.25 73 PRO A N 1
ATOM 576 C CA . PRO A 1 73 ? 1.050 -3.337 22.865 1.00 47.25 73 PRO A CA 1
ATOM 577 C C . PRO A 1 73 ? 1.089 -4.592 22.006 1.00 47.25 73 PRO A C 1
ATOM 579 O O . PRO A 1 73 ? 0.651 -5.659 22.436 1.00 47.25 73 PRO A O 1
ATOM 582 N N . LEU A 1 74 ? 1.617 -4.475 20.787 1.00 49.69 74 LEU A N 1
ATOM 583 C CA . LEU A 1 74 ? 1.779 -5.613 19.880 1.00 49.69 74 LEU A CA 1
ATOM 584 C C . LEU A 1 74 ? 2.774 -6.662 20.418 1.00 49.69 74 LEU A C 1
ATOM 586 O O . LEU A 1 74 ? 3.115 -7.586 19.690 1.00 49.69 74 LEU A O 1
ATOM 590 N N . GLY A 1 75 ? 3.212 -6.495 21.678 1.00 36.44 75 GLY A N 1
ATOM 591 C CA . GLY A 1 75 ? 3.676 -7.489 22.638 1.00 36.44 75 GLY A CA 1
ATOM 592 C C . GLY A 1 75 ? 4.423 -8.650 22.022 1.00 36.44 75 GLY A C 1
ATOM 593 O O . GLY A 1 75 ? 3.765 -9.584 21.591 1.00 36.44 75 GLY A O 1
ATOM 594 N N . GLU A 1 76 ? 5.760 -8.576 22.028 1.00 39.19 76 GLU A N 1
ATOM 595 C CA . GLU A 1 76 ? 6.777 -9.617 21.744 1.00 39.19 76 GLU A CA 1
ATOM 596 C C . GLU A 1 76 ? 6.658 -10.461 20.458 1.00 39.19 76 GLU A C 1
ATOM 598 O O . GLU A 1 76 ? 7.643 -11.035 19.997 1.00 39.19 76 GLU A O 1
ATOM 603 N N . PHE A 1 77 ? 5.505 -10.505 19.808 1.00 41.28 77 PHE A N 1
ATOM 604 C CA . PHE A 1 77 ? 5.252 -11.267 18.601 1.00 41.28 77 PHE A CA 1
ATOM 605 C C . PHE A 1 77 ? 5.439 -10.329 17.431 1.00 41.28 77 PHE A C 1
ATOM 607 O O . PHE A 1 77 ? 4.481 -9.755 16.915 1.00 41.28 77 PHE A O 1
ATOM 614 N N . GLY A 1 78 ? 6.720 -10.155 17.097 1.00 38.09 78 GLY A N 1
ATOM 615 C CA . GLY A 1 78 ? 7.223 -9.266 16.070 1.00 38.09 78 GLY A CA 1
ATOM 616 C C . GLY A 1 78 ? 6.221 -9.047 14.947 1.00 38.09 78 GLY A C 1
ATOM 617 O O . GLY A 1 78 ? 5.824 -9.980 14.250 1.00 38.09 78 GLY A O 1
ATOM 618 N N . ILE A 1 79 ? 5.895 -7.775 14.707 1.00 41.94 79 ILE A N 1
ATOM 619 C CA . ILE A 1 79 ? 5.833 -7.317 13.324 1.00 41.94 79 ILE A CA 1
ATOM 620 C C . ILE A 1 79 ? 7.140 -7.858 12.746 1.00 41.94 79 ILE A C 1
ATOM 622 O O . ILE A 1 79 ? 8.186 -7.399 13.216 1.00 41.94 79 ILE A O 1
ATOM 626 N N . PRO A 1 80 ? 7.146 -8.886 11.869 1.00 42.16 80 PRO A N 1
ATOM 627 C CA . PRO A 1 80 ? 8.406 -9.290 11.285 1.00 42.16 80 PRO A CA 1
ATOM 628 C C . PRO A 1 80 ? 8.947 -7.997 10.700 1.00 42.16 80 PRO A C 1
ATOM 630 O O . PRO A 1 80 ? 8.212 -7.316 9.966 1.00 42.16 80 PRO A O 1
ATOM 633 N N . ALA A 1 81 ? 10.149 -7.599 11.123 1.00 42.19 81 ALA A N 1
ATOM 634 C CA . ALA A 1 81 ? 10.802 -6.437 10.560 1.00 42.19 81 ALA A CA 1
ATOM 635 C C . ALA A 1 81 ? 10.670 -6.578 9.051 1.00 42.19 81 ALA A C 1
ATOM 637 O O . ALA A 1 81 ? 10.728 -7.699 8.522 1.00 42.19 81 ALA A O 1
ATOM 638 N N . LEU A 1 82 ? 10.442 -5.481 8.338 1.00 48.31 82 LEU A N 1
ATOM 639 C CA . LEU A 1 82 ? 10.320 -5.504 6.882 1.00 48.31 82 LEU A CA 1
ATOM 640 C C . LEU A 1 82 ? 11.566 -6.038 6.145 1.00 48.31 82 LEU A C 1
ATOM 642 O O . LEU A 1 82 ? 11.587 -6.033 4.923 1.00 48.31 82 LEU A O 1
ATOM 646 N N . ASP A 1 83 ? 12.507 -6.609 6.894 1.00 40.06 83 ASP A N 1
ATOM 647 C CA . ASP A 1 83 ? 13.903 -6.871 6.617 1.00 40.06 83 ASP A CA 1
ATOM 648 C C . ASP A 1 83 ? 14.280 -8.319 6.288 1.00 40.06 83 ASP A C 1
ATOM 650 O O . ASP A 1 83 ? 15.394 -8.555 5.835 1.00 40.06 83 ASP A O 1
ATOM 654 N N . GLU A 1 84 ? 13.414 -9.320 6.462 1.00 40.00 84 GLU A N 1
ATOM 655 C CA . GLU A 1 84 ? 13.886 -10.704 6.300 1.00 40.00 84 GLU A CA 1
ATOM 656 C C . GLU A 1 84 ? 13.502 -11.333 4.947 1.00 40.00 84 GLU A C 1
ATOM 658 O O . GLU A 1 84 ? 12.418 -11.885 4.757 1.00 40.00 84 GLU A O 1
ATOM 663 N N . THR A 1 85 ? 14.491 -11.283 4.039 1.00 36.00 85 THR A N 1
ATOM 664 C CA . THR A 1 85 ? 14.751 -12.086 2.817 1.00 36.00 85 THR A CA 1
ATOM 665 C C . THR A 1 85 ? 14.247 -11.571 1.447 1.00 36.00 85 THR A C 1
ATOM 667 O O . THR A 1 85 ? 13.106 -11.773 1.025 1.00 36.00 85 THR A O 1
ATOM 670 N N . GLY A 1 86 ? 15.183 -10.974 0.691 1.00 44.62 86 GLY A N 1
ATOM 671 C CA . GLY A 1 86 ? 15.052 -10.422 -0.674 1.00 44.62 86 GLY A CA 1
ATOM 672 C C . GLY A 1 86 ? 15.495 -8.950 -0.718 1.00 44.62 86 GLY A C 1
ATOM 673 O O . GLY A 1 86 ? 15.703 -8.406 0.356 1.00 44.62 86 GLY A O 1
ATOM 674 N N . PRO A 1 87 ? 15.643 -8.283 -1.884 1.00 46.44 87 PRO A N 1
ATOM 675 C CA . PRO A 1 87 ? 15.785 -6.823 -1.894 1.00 46.44 87 PRO A CA 1
ATOM 676 C C . PRO A 1 87 ? 14.556 -6.238 -1.188 1.00 46.44 87 PRO A C 1
ATOM 678 O O . PRO A 1 87 ? 13.422 -6.419 -1.643 1.00 46.44 87 PRO A O 1
ATOM 681 N N . THR A 1 88 ? 14.768 -5.670 -0.006 1.00 56.66 88 THR A N 1
ATOM 682 C CA . THR A 1 88 ? 13.715 -5.177 0.894 1.00 56.66 88 THR A CA 1
ATOM 683 C C . THR A 1 88 ? 13.354 -3.735 0.580 1.00 56.66 88 THR A C 1
ATOM 685 O O . THR A 1 88 ? 12.261 -3.283 0.930 1.00 56.66 88 THR A O 1
ATOM 688 N N . ASP A 1 89 ? 14.217 -3.047 -0.169 1.00 60.88 89 ASP A N 1
ATOM 689 C CA . ASP A 1 89 ? 14.004 -1.690 -0.634 1.00 60.88 89 ASP A CA 1
ATOM 690 C C . ASP A 1 89 ? 14.005 -1.624 -2.169 1.00 60.88 89 ASP A C 1
ATOM 692 O O . ASP A 1 89 ? 14.847 -2.196 -2.863 1.00 60.88 89 ASP A O 1
ATOM 696 N N . VAL A 1 90 ? 13.041 -0.884 -2.719 1.00 57.09 90 VAL A N 1
ATOM 697 C CA . VAL A 1 90 ? 12.975 -0.555 -4.150 1.00 57.09 90 VAL A CA 1
ATOM 698 C C . VAL A 1 90 ? 14.254 0.170 -4.579 1.00 57.09 90 VAL A C 1
ATOM 700 O O . VAL A 1 90 ? 14.693 0.035 -5.721 1.00 57.09 90 VAL A O 1
ATOM 703 N N . GLN A 1 91 ? 14.872 0.912 -3.657 1.00 59.22 91 GLN A N 1
ATOM 704 C CA . GLN A 1 91 ? 16.117 1.630 -3.893 1.00 59.22 91 GLN A CA 1
ATOM 705 C C . GLN A 1 91 ? 17.304 0.712 -4.208 1.00 59.22 91 GLN A C 1
ATOM 707 O O . GLN A 1 91 ? 18.191 1.149 -4.936 1.00 59.22 91 GLN A O 1
ATOM 712 N N . GLU A 1 92 ? 17.291 -0.544 -3.759 1.00 59.94 92 GLU A N 1
ATOM 713 C CA . GLU A 1 92 ? 18.372 -1.518 -3.983 1.00 59.94 92 GLU A CA 1
ATOM 714 C C . GLU A 1 92 ? 18.259 -2.26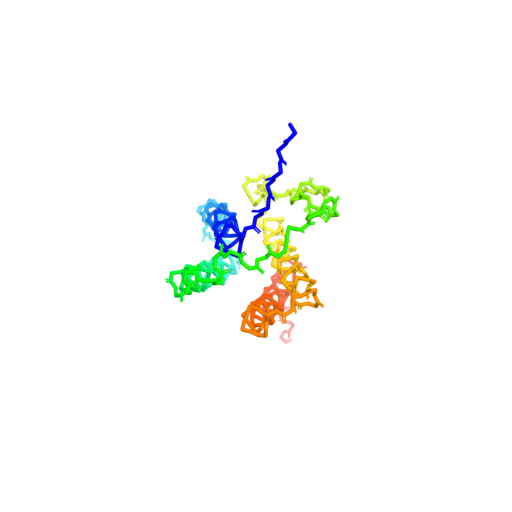2 -5.321 1.00 59.94 92 GLU A C 1
ATOM 716 O O . GLU A 1 92 ? 19.165 -2.996 -5.711 1.00 59.94 92 GLU A O 1
ATOM 721 N N . SER A 1 93 ? 17.149 -2.096 -6.043 1.00 63.91 93 SER A N 1
ATOM 722 C CA . SER A 1 93 ? 16.956 -2.747 -7.335 1.00 63.91 93 SER A CA 1
ATOM 723 C C . SER A 1 93 ? 17.376 -1.830 -8.478 1.00 63.91 93 SER A C 1
ATOM 725 O O . SER A 1 93 ? 16.754 -0.798 -8.713 1.00 63.91 93 SER A O 1
ATOM 727 N N . ASP A 1 94 ? 18.363 -2.256 -9.263 1.00 69.00 94 ASP A N 1
ATOM 728 C CA . ASP A 1 94 ? 18.750 -1.567 -10.504 1.00 69.00 94 ASP A CA 1
ATOM 729 C C . ASP A 1 94 ? 17.941 -2.022 -11.726 1.00 69.00 94 ASP A C 1
ATOM 731 O O . ASP A 1 94 ? 18.027 -1.425 -12.793 1.00 69.00 94 ASP A O 1
ATOM 735 N N . HIS A 1 95 ? 17.114 -3.062 -11.576 1.00 76.50 95 HIS A N 1
ATOM 736 C CA . HIS A 1 95 ? 16.265 -3.569 -12.650 1.00 76.50 95 HIS A CA 1
ATOM 737 C C . HIS A 1 95 ? 14.789 -3.173 -12.439 1.00 76.50 95 HIS A C 1
ATOM 739 O O . HIS A 1 95 ? 14.239 -3.464 -11.368 1.00 76.50 95 HIS A O 1
ATOM 745 N N . PRO A 1 96 ? 14.086 -2.623 -13.453 1.00 76.88 96 PRO A N 1
ATOM 746 C CA . PRO A 1 96 ? 12.677 -2.232 -13.350 1.00 76.88 96 PRO A CA 1
ATOM 747 C C . PRO A 1 96 ? 11.758 -3.331 -12.813 1.00 76.88 96 PRO A C 1
ATOM 749 O O . PRO A 1 96 ? 11.014 -3.123 -11.860 1.00 76.88 96 PRO A O 1
ATOM 752 N N . ALA A 1 97 ? 11.844 -4.543 -13.366 1.00 78.38 97 ALA A N 1
ATOM 753 C CA . ALA A 1 97 ? 11.014 -5.660 -12.909 1.00 78.38 97 ALA A CA 1
ATOM 754 C C . ALA A 1 97 ? 11.290 -6.061 -11.444 1.00 78.38 97 ALA A C 1
ATOM 756 O O . ALA A 1 97 ? 10.362 -6.449 -10.736 1.00 78.38 97 ALA A O 1
ATOM 757 N N . GLY A 1 98 ? 12.538 -5.936 -10.975 1.00 79.38 98 GLY A N 1
ATOM 758 C CA . GLY A 1 98 ? 12.901 -6.229 -9.587 1.00 79.38 98 GLY A CA 1
ATOM 759 C C . GLY A 1 98 ? 12.246 -5.241 -8.627 1.00 79.38 98 GLY A C 1
ATOM 760 O O . GLY A 1 98 ? 11.556 -5.645 -7.695 1.00 79.38 98 GLY A O 1
ATOM 761 N N . ALA A 1 99 ? 12.349 -3.951 -8.929 1.00 81.38 99 ALA A N 1
ATOM 762 C CA . ALA A 1 99 ? 11.769 -2.875 -8.136 1.00 81.38 99 ALA A CA 1
ATOM 763 C C . ALA A 1 99 ? 10.244 -2.961 -8.028 1.00 81.38 99 ALA A C 1
ATOM 765 O O . ALA A 1 99 ? 9.674 -2.817 -6.946 1.00 81.38 99 ALA A O 1
ATOM 766 N N . LEU A 1 100 ? 9.580 -3.274 -9.139 1.00 82.81 100 LEU A N 1
ATOM 767 C CA . LEU A 1 100 ? 8.132 -3.472 -9.167 1.00 82.81 100 LEU A CA 1
ATOM 768 C C . LEU A 1 100 ? 7.715 -4.704 -8.357 1.00 82.81 100 LEU A C 1
ATOM 770 O O . LEU A 1 100 ? 6.704 -4.675 -7.656 1.00 82.81 100 LEU A O 1
ATOM 774 N N . LEU A 1 101 ? 8.499 -5.784 -8.402 1.00 83.00 101 LEU A N 1
ATOM 775 C CA . LEU A 1 101 ? 8.244 -6.964 -7.581 1.00 83.00 101 LEU A CA 1
ATOM 776 C C . LEU A 1 101 ? 8.384 -6.653 -6.082 1.00 83.00 101 LEU A C 1
ATOM 778 O O . LEU A 1 101 ? 7.570 -7.136 -5.293 1.00 83.00 101 LEU A O 1
ATOM 782 N N . VAL A 1 102 ? 9.373 -5.844 -5.691 1.00 82.69 102 VAL A N 1
ATOM 783 C CA . VAL A 1 102 ? 9.550 -5.388 -4.301 1.00 82.69 102 VAL A CA 1
ATOM 784 C C . VAL A 1 102 ? 8.350 -4.557 -3.848 1.00 82.69 102 VAL A C 1
ATOM 786 O O . VAL A 1 102 ? 7.724 -4.898 -2.841 1.00 82.69 102 VAL A O 1
ATOM 789 N N . ALA A 1 103 ? 7.952 -3.548 -4.630 1.00 83.69 103 ALA A N 1
ATOM 790 C CA . ALA A 1 103 ? 6.770 -2.734 -4.340 1.00 83.69 103 ALA A CA 1
ATOM 791 C C . ALA A 1 103 ? 5.501 -3.602 -4.200 1.00 83.69 103 ALA A C 1
ATOM 793 O O . ALA A 1 103 ? 4.770 -3.506 -3.213 1.00 83.69 103 ALA A O 1
ATOM 794 N N . LEU A 1 104 ? 5.283 -4.551 -5.118 1.00 85.56 104 LEU A N 1
ATOM 795 C CA . LEU A 1 104 ? 4.150 -5.479 -5.064 1.00 85.56 104 LEU A CA 1
ATOM 796 C C . LEU A 1 104 ? 4.141 -6.341 -3.790 1.00 85.56 104 LEU A C 1
ATOM 798 O O . LEU A 1 104 ? 3.094 -6.487 -3.147 1.00 85.56 104 LEU A O 1
ATOM 802 N N . LYS A 1 105 ? 5.285 -6.947 -3.442 1.00 83.94 105 LYS A N 1
ATOM 803 C CA . LYS A 1 105 ? 5.429 -7.777 -2.233 1.00 83.94 105 LYS A CA 1
ATOM 804 C C . LYS A 1 105 ? 5.123 -6.964 -0.985 1.00 83.94 105 LYS A C 1
ATOM 806 O O . LYS A 1 105 ? 4.416 -7.439 -0.095 1.00 83.94 105 LYS A O 1
ATOM 811 N N . ARG A 1 106 ? 5.602 -5.725 -0.947 1.00 83.12 106 ARG A N 1
ATOM 812 C CA . ARG A 1 106 ? 5.382 -4.824 0.174 1.00 83.12 106 ARG A CA 1
ATOM 813 C C . ARG A 1 106 ? 3.902 -4.504 0.382 1.00 83.12 106 ARG A C 1
ATOM 815 O O . ARG A 1 106 ? 3.419 -4.612 1.505 1.00 83.12 106 ARG A O 1
ATOM 822 N N . ARG A 1 107 ? 3.153 -4.221 -0.686 1.00 85.56 107 ARG A N 1
ATOM 823 C CA . ARG A 1 107 ? 1.697 -3.992 -0.599 1.00 85.56 107 ARG A CA 1
ATOM 824 C C . ARG A 1 107 ? 0.939 -5.217 -0.094 1.00 85.56 107 ARG A C 1
ATOM 826 O O . ARG A 1 107 ? 0.072 -5.112 0.771 1.00 85.56 107 ARG A O 1
ATOM 833 N N . ALA A 1 108 ? 1.304 -6.407 -0.575 1.00 83.88 108 ALA A N 1
ATOM 834 C CA . ALA A 1 108 ? 0.723 -7.655 -0.077 1.00 83.88 108 ALA A CA 1
ATOM 835 C C . ALA A 1 108 ? 1.000 -7.864 1.423 1.00 83.88 108 ALA A C 1
ATOM 837 O O . ALA A 1 108 ? 0.137 -8.343 2.160 1.00 83.88 108 ALA A O 1
ATOM 838 N N . ARG A 1 109 ? 2.187 -7.467 1.886 1.00 82.12 109 ARG A N 1
ATOM 839 C CA . ARG A 1 109 ? 2.571 -7.543 3.294 1.00 82.12 109 ARG A CA 1
ATOM 840 C C . ARG A 1 109 ? 1.834 -6.526 4.162 1.00 82.12 109 ARG A C 1
ATOM 842 O O . ARG A 1 109 ? 1.356 -6.905 5.226 1.00 82.12 109 ARG A O 1
ATOM 849 N N . ALA A 1 110 ? 1.676 -5.286 3.700 1.00 82.75 110 ALA A N 1
ATOM 850 C CA . ALA A 1 110 ? 0.871 -4.276 4.386 1.00 82.75 110 ALA A CA 1
ATOM 851 C C . ALA A 1 110 ? -0.580 -4.754 4.570 1.00 82.75 110 ALA A C 1
ATOM 853 O O . ALA A 1 110 ? -1.125 -4.691 5.670 1.00 82.75 110 ALA A O 1
ATOM 854 N N . ALA A 1 111 ? -1.171 -5.350 3.529 1.00 86.56 111 ALA A N 1
ATOM 855 C CA . ALA A 1 111 ? -2.497 -5.957 3.611 1.00 86.56 111 ALA A CA 1
ATOM 856 C C . ALA A 1 111 ? -2.602 -7.054 4.685 1.00 86.56 111 ALA A C 1
ATOM 858 O O . ALA A 1 111 ? -3.586 -7.105 5.427 1.00 86.56 111 ALA A O 1
ATOM 859 N N . ALA A 1 112 ? -1.604 -7.941 4.755 1.00 82.81 112 ALA A N 1
ATOM 860 C CA . ALA A 1 112 ? -1.558 -9.007 5.751 1.00 82.81 112 ALA A CA 1
ATOM 861 C C . ALA A 1 112 ? -1.402 -8.445 7.171 1.00 82.81 112 ALA A C 1
ATOM 863 O O . ALA A 1 112 ? -2.113 -8.878 8.076 1.00 82.81 112 ALA A O 1
ATOM 864 N N . LEU A 1 113 ? -0.531 -7.446 7.346 1.00 82.19 113 LEU A N 1
ATOM 865 C CA . LEU A 1 113 ? -0.300 -6.784 8.625 1.00 82.19 113 LEU A CA 1
ATOM 866 C C . LEU A 1 113 ? -1.578 -6.122 9.144 1.00 82.19 113 LEU A C 1
ATOM 868 O O . LEU A 1 113 ? -2.028 -6.448 10.237 1.00 82.19 113 LEU A O 1
ATOM 872 N N . PHE A 1 114 ? -2.217 -5.259 8.349 1.00 84.94 114 PHE A N 1
ATOM 873 C CA . PHE A 1 114 ? -3.458 -4.602 8.766 1.00 84.94 114 PHE A CA 1
ATOM 874 C C . PHE A 1 114 ? -4.581 -5.606 9.048 1.00 84.94 114 PHE A C 1
ATOM 876 O O . PHE A 1 114 ? -5.325 -5.434 10.009 1.00 84.94 114 PHE A O 1
ATOM 883 N N . GLY A 1 115 ? -4.673 -6.691 8.271 1.00 84.75 115 GLY A N 1
ATOM 884 C CA . GLY A 1 115 ? -5.648 -7.755 8.518 1.00 84.75 115 GLY A CA 1
ATOM 885 C C . GLY A 1 115 ? -5.408 -8.500 9.835 1.00 84.75 115 GLY A C 1
ATOM 886 O O . GLY A 1 115 ? -6.355 -8.761 10.573 1.00 84.75 115 GLY A O 1
ATOM 887 N N . ALA A 1 116 ? -4.150 -8.808 10.156 1.00 82.62 116 ALA A N 1
ATOM 888 C CA . ALA A 1 116 ? -3.785 -9.453 11.416 1.00 82.62 116 ALA A CA 1
ATOM 889 C C . ALA A 1 116 ? -4.044 -8.538 12.622 1.00 82.62 116 ALA A C 1
ATOM 891 O O . ALA A 1 116 ? -4.536 -8.996 13.653 1.00 82.62 116 ALA A O 1
ATOM 892 N N . LEU A 1 117 ? -3.759 -7.242 12.477 1.00 81.31 117 LEU A N 1
ATOM 893 C CA . LEU A 1 117 ? -4.037 -6.238 13.500 1.00 81.31 117 LEU A CA 1
ATOM 894 C C . LEU A 1 117 ? -5.543 -6.083 13.733 1.00 81.31 117 LEU A C 1
ATOM 896 O O . LEU A 1 117 ? -5.986 -6.107 14.877 1.00 81.31 117 LEU A O 1
ATOM 900 N N . ALA A 1 118 ? -6.340 -6.010 12.662 1.00 85.31 118 ALA A N 1
ATOM 901 C CA . ALA A 1 118 ? -7.796 -5.950 12.755 1.00 85.31 118 ALA A CA 1
ATOM 902 C C . ALA A 1 118 ? -8.378 -7.141 13.531 1.00 85.31 118 ALA A C 1
ATOM 904 O O . ALA A 1 118 ? -9.211 -6.957 14.414 1.00 85.31 118 ALA A O 1
ATOM 905 N N . ALA A 1 119 ? -7.904 -8.358 13.244 1.00 83.75 119 ALA A N 1
ATOM 906 C CA . ALA A 1 119 ? -8.390 -9.578 13.890 1.00 83.75 119 ALA A CA 1
ATOM 907 C C . ALA A 1 119 ? -8.144 -9.609 15.409 1.00 83.75 119 ALA A C 1
ATOM 909 O O . ALA A 1 119 ? -8.854 -10.303 16.135 1.00 83.75 119 ALA A O 1
ATOM 910 N N . ARG A 1 120 ? -7.139 -8.870 15.890 1.00 79.38 120 ARG A N 1
ATOM 911 C CA . ARG A 1 120 ? -6.751 -8.812 17.306 1.00 79.38 120 ARG A CA 1
ATOM 912 C C . ARG A 1 120 ? -7.352 -7.613 18.036 1.00 79.38 120 ARG A C 1
ATOM 914 O O . ARG A 1 120 ? -7.277 -7.555 19.260 1.00 79.38 120 ARG A O 1
ATOM 921 N N . GLN A 1 121 ? -7.947 -6.675 17.304 1.00 79.62 121 GLN A N 1
ATOM 922 C CA . GLN A 1 121 ? -8.390 -5.414 17.866 1.00 79.62 121 GLN A CA 1
ATOM 923 C C . GLN A 1 121 ? -9.780 -5.519 18.495 1.00 79.62 121 GLN A C 1
ATOM 925 O O . GLN A 1 121 ? -10.748 -5.949 17.864 1.00 79.62 121 GLN A O 1
ATOM 930 N N . ARG A 1 122 ? -9.875 -5.085 19.756 1.00 81.00 122 ARG A N 1
ATOM 931 C CA . ARG A 1 122 ? -11.123 -5.092 20.538 1.00 81.00 122 ARG A CA 1
ATOM 932 C C . ARG A 1 122 ? -11.990 -3.865 20.280 1.00 81.00 122 ARG A C 1
ATOM 934 O O . ARG A 1 122 ? -13.212 -3.962 20.322 1.00 81.00 122 ARG A O 1
ATOM 941 N N . ASP A 1 123 ? -11.354 -2.729 20.015 1.00 81.69 123 ASP A N 1
ATOM 942 C CA . ASP A 1 123 ? -12.031 -1.485 19.663 1.00 81.69 123 ASP A CA 1
ATOM 943 C C . ASP A 1 123 ? -12.629 -1.599 18.244 1.00 81.69 123 ASP A C 1
ATOM 945 O O . ASP A 1 123 ? -11.875 -1.771 17.276 1.00 81.69 123 ASP A O 1
ATOM 949 N N . PRO A 1 124 ? -13.966 -1.535 18.089 1.00 83.88 124 PRO A N 1
ATOM 950 C CA . PRO A 1 124 ? -14.620 -1.725 16.801 1.00 83.88 124 PRO A CA 1
ATOM 951 C C . PRO A 1 124 ? -14.304 -0.611 15.795 1.00 83.88 124 PRO A C 1
ATOM 953 O O . PRO A 1 124 ? -14.289 -0.892 14.596 1.00 83.88 124 PRO A O 1
ATOM 956 N N . GLU A 1 125 ? -14.022 0.616 16.247 1.00 82.94 125 GLU A N 1
ATOM 957 C CA . GLU A 1 125 ? -13.662 1.727 15.360 1.00 82.94 125 GLU A CA 1
ATOM 958 C C . GLU A 1 125 ? -12.264 1.505 14.780 1.00 82.94 125 GLU A C 1
ATOM 960 O O . GLU A 1 125 ? -12.071 1.532 13.562 1.00 82.94 125 GLU A O 1
ATOM 965 N N . VAL A 1 126 ? -11.293 1.191 15.644 1.00 81.50 126 VAL A N 1
ATOM 966 C CA . VAL A 1 126 ? -9.912 0.900 15.225 1.00 81.50 126 VAL A CA 1
ATOM 967 C C . VAL A 1 126 ? -9.865 -0.350 14.344 1.00 81.50 126 VAL A C 1
ATOM 969 O O . VAL A 1 126 ? -9.177 -0.361 13.320 1.00 81.50 126 VAL A O 1
ATOM 972 N N . ARG A 1 127 ? -10.637 -1.389 14.688 1.00 86.31 127 ARG A N 1
ATOM 973 C CA . ARG A 1 127 ? -10.775 -2.588 13.855 1.00 86.31 127 ARG A CA 1
ATOM 974 C C . ARG A 1 127 ? -11.311 -2.241 12.467 1.00 86.31 127 ARG A C 1
ATOM 976 O O . ARG A 1 127 ? -10.713 -2.661 11.482 1.00 86.31 127 ARG A O 1
ATOM 983 N N . GLY A 1 128 ? -12.378 -1.444 12.379 1.00 88.50 128 GLY A N 1
ATOM 984 C CA . GLY A 1 128 ? -12.958 -1.027 11.098 1.00 88.50 128 GLY A CA 1
ATOM 985 C C . GLY A 1 128 ? -11.963 -0.269 10.213 1.00 88.50 128 GLY A C 1
ATOM 986 O O . GLY A 1 128 ? -11.878 -0.526 9.011 1.00 88.50 128 GLY A O 1
ATOM 987 N N . VAL A 1 129 ? -11.142 0.606 10.805 1.00 88.50 129 VAL A N 1
ATOM 988 C CA . VAL A 1 129 ? -10.059 1.302 10.087 1.00 88.50 129 VAL A CA 1
ATOM 989 C C . VAL A 1 129 ? -9.022 0.311 9.547 1.00 88.50 129 VAL A C 1
ATOM 991 O O . VAL A 1 129 ? -8.657 0.378 8.372 1.00 88.50 129 VAL A O 1
ATOM 994 N N . LEU A 1 130 ? -8.568 -0.635 10.371 1.00 88.00 130 LEU A N 1
ATOM 995 C CA . LEU A 1 130 ? -7.581 -1.646 9.977 1.00 88.00 130 LEU A CA 1
ATOM 996 C C . LEU A 1 130 ? -8.115 -2.596 8.891 1.00 88.00 130 LEU A C 1
ATOM 998 O O . LEU A 1 130 ? -7.391 -2.926 7.952 1.00 88.00 130 LEU A O 1
ATOM 1002 N N . GLU A 1 131 ? -9.386 -2.993 8.954 1.00 91.75 131 GLU A N 1
ATOM 1003 C CA . GLU A 1 131 ? -10.032 -3.800 7.910 1.00 91.75 131 GLU A CA 1
ATOM 1004 C C . GLU A 1 131 ? -10.119 -3.046 6.580 1.00 91.75 131 GLU A C 1
ATOM 1006 O O . GLU A 1 131 ? -9.816 -3.612 5.521 1.00 91.75 131 GLU A O 1
ATOM 1011 N N . ALA A 1 132 ? -10.484 -1.761 6.626 1.00 92.56 132 ALA A N 1
ATOM 1012 C CA . ALA A 1 132 ? -10.545 -0.904 5.448 1.00 92.56 132 ALA A CA 1
ATOM 1013 C C . ALA A 1 132 ? -9.162 -0.727 4.801 1.00 92.56 132 ALA A C 1
ATOM 1015 O O . ALA A 1 132 ? -9.038 -0.827 3.576 1.00 92.56 132 ALA A O 1
ATOM 1016 N N . LEU A 1 133 ? -8.120 -0.536 5.616 1.00 91.31 133 LEU A N 1
ATOM 1017 C CA . LEU A 1 133 ? -6.726 -0.486 5.173 1.00 91.31 133 LEU A CA 1
ATOM 1018 C C . LEU A 1 133 ? -6.286 -1.811 4.543 1.00 91.31 133 LEU A C 1
ATOM 1020 O O . LEU A 1 133 ? -5.786 -1.825 3.420 1.00 91.31 133 LEU A O 1
ATOM 1024 N N . ALA A 1 134 ? -6.548 -2.941 5.204 1.00 90.25 134 ALA A N 1
ATOM 1025 C CA . ALA A 1 134 ? -6.229 -4.263 4.672 1.00 90.25 134 ALA A CA 1
ATOM 1026 C C . ALA A 1 134 ? -6.917 -4.519 3.321 1.00 90.25 134 ALA A C 1
ATOM 1028 O O . ALA A 1 134 ? -6.317 -5.066 2.394 1.00 90.25 134 ALA A O 1
ATOM 1029 N N . ALA A 1 135 ? -8.184 -4.116 3.184 1.00 94.31 135 ALA A N 1
ATOM 1030 C CA . ALA A 1 135 ? -8.926 -4.231 1.934 1.00 94.31 135 ALA A CA 1
ATOM 1031 C C . ALA A 1 135 ? -8.359 -3.325 0.828 1.00 94.31 135 ALA A C 1
ATOM 1033 O O . ALA A 1 135 ? -8.254 -3.772 -0.315 1.00 94.31 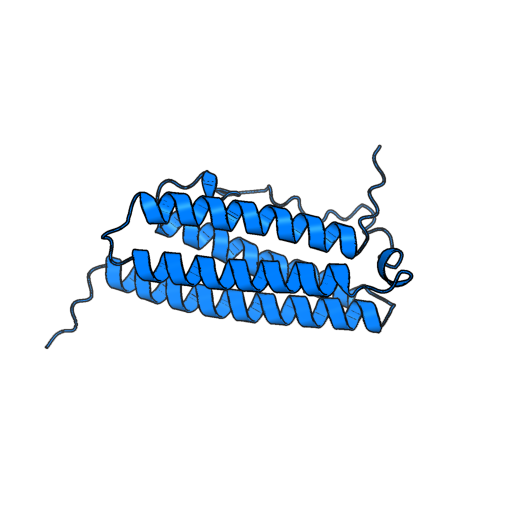135 ALA A O 1
ATOM 1034 N N . ALA A 1 136 ? -7.973 -2.088 1.152 1.00 93.56 136 ALA A N 1
ATOM 1035 C CA . ALA A 1 136 ? -7.343 -1.173 0.203 1.00 93.56 136 ALA A CA 1
ATOM 1036 C C . ALA A 1 136 ? -6.004 -1.723 -0.306 1.00 93.56 136 ALA A C 1
ATOM 1038 O O . ALA A 1 136 ? -5.808 -1.832 -1.515 1.00 93.56 136 ALA A O 1
ATOM 1039 N N . GLU A 1 137 ? -5.139 -2.190 0.593 1.00 90.94 137 GLU A N 1
ATOM 1040 C CA . GLU A 1 137 ? -3.847 -2.774 0.227 1.00 90.94 137 GLU A CA 1
ATOM 1041 C C . GLU A 1 137 ? -4.001 -4.069 -0.590 1.00 90.94 137 GLU A C 1
ATOM 1043 O O . GLU A 1 137 ? -3.244 -4.300 -1.536 1.00 90.94 137 GLU A O 1
ATOM 1048 N N . ARG A 1 138 ? -5.026 -4.895 -0.315 1.00 91.88 138 ARG A N 1
ATOM 1049 C CA . ARG A 1 138 ? -5.361 -6.055 -1.166 1.00 91.88 138 ARG A CA 1
ATOM 1050 C C . ARG A 1 138 ? -5.744 -5.637 -2.584 1.00 91.88 138 ARG A C 1
ATOM 1052 O O . ARG A 1 138 ? -5.276 -6.269 -3.532 1.00 91.88 138 ARG A O 1
ATOM 1059 N N . ARG A 1 139 ? -6.573 -4.597 -2.736 1.00 93.75 139 ARG A N 1
ATOM 1060 C CA . ARG A 1 139 ? -6.968 -4.070 -4.056 1.00 93.75 139 ARG A CA 1
ATOM 1061 C C . ARG A 1 139 ? -5.757 -3.541 -4.817 1.00 93.75 139 ARG A C 1
ATOM 1063 O O . ARG A 1 139 ? -5.506 -4.001 -5.926 1.00 93.75 139 ARG A O 1
ATOM 1070 N N . ARG A 1 140 ? -4.942 -2.693 -4.182 1.00 92.00 140 ARG A N 1
ATOM 1071 C CA . ARG A 1 140 ? -3.694 -2.171 -4.763 1.00 92.00 140 ARG A CA 1
ATOM 1072 C C . ARG A 1 140 ? -2.751 -3.301 -5.173 1.00 92.00 140 ARG A C 1
ATOM 1074 O O . ARG A 1 140 ? -2.295 -3.344 -6.308 1.00 92.00 140 ARG A O 1
ATOM 1081 N N . SER A 1 141 ? -2.520 -4.283 -4.299 1.00 89.62 141 SER A N 1
ATOM 1082 C CA . SER A 1 141 ? -1.694 -5.455 -4.620 1.00 89.62 141 SER A CA 1
ATOM 1083 C C . SER A 1 141 ? -2.242 -6.248 -5.813 1.00 89.62 141 SER A C 1
ATOM 1085 O O . SER A 1 141 ? -1.474 -6.710 -6.657 1.00 89.62 141 SER A O 1
ATOM 1087 N N . HIS A 1 142 ? -3.564 -6.400 -5.918 1.00 89.94 142 HIS A N 1
ATOM 1088 C CA . HIS A 1 142 ? -4.190 -7.058 -7.061 1.00 89.94 142 HIS A CA 1
ATOM 1089 C C . HIS A 1 142 ? -3.977 -6.275 -8.366 1.00 89.94 142 HIS A C 1
ATOM 1091 O O . HIS A 1 142 ? -3.563 -6.871 -9.362 1.00 89.94 142 HIS A O 1
ATOM 1097 N N . GLU A 1 143 ? -4.194 -4.958 -8.354 1.00 88.50 143 GLU A N 1
ATOM 1098 C CA . GLU A 1 143 ? -3.949 -4.081 -9.507 1.00 88.50 143 GLU A CA 1
ATOM 1099 C C . GLU A 1 143 ? -2.489 -4.153 -9.969 1.00 88.50 143 GLU A C 1
ATOM 1101 O O . GLU A 1 143 ? -2.215 -4.435 -11.138 1.00 88.50 143 GLU A O 1
ATOM 1106 N N . LEU A 1 144 ? -1.546 -4.003 -9.035 1.00 85.69 144 LEU A N 1
ATOM 1107 C CA . LEU A 1 144 ? -0.112 -4.063 -9.311 1.00 85.69 144 LEU A CA 1
ATOM 1108 C C . LEU A 1 144 ? 0.319 -5.429 -9.850 1.00 85.69 144 LEU A C 1
ATOM 1110 O O . LEU A 1 144 ? 1.138 -5.508 -10.762 1.00 85.69 144 LEU A O 1
ATOM 1114 N N . ARG A 1 145 ? -0.250 -6.525 -9.333 1.00 87.38 145 ARG A N 1
ATOM 1115 C CA . ARG A 1 145 ? 0.048 -7.880 -9.820 1.00 87.38 145 ARG A CA 1
ATOM 1116 C C . ARG A 1 145 ? -0.415 -8.070 -11.258 1.00 87.38 145 ARG A C 1
ATOM 1118 O O . ARG A 1 145 ? 0.288 -8.709 -12.042 1.00 87.38 145 ARG A O 1
ATOM 1125 N N . THR A 1 146 ? -1.594 -7.555 -11.593 1.00 84.62 146 THR A N 1
ATOM 1126 C CA . THR A 1 146 ? -2.132 -7.618 -12.954 1.00 84.62 146 THR A CA 1
ATOM 1127 C C . THR A 1 146 ? -1.259 -6.807 -13.907 1.00 84.62 146 THR A C 1
ATOM 1129 O O . THR A 1 146 ? -0.819 -7.351 -14.919 1.00 84.62 146 THR A O 1
ATOM 1132 N N . ALA A 1 147 ? -0.902 -5.574 -13.535 1.00 78.38 147 ALA A N 1
ATOM 1133 C CA . ALA A 1 147 ? 0.003 -4.728 -14.313 1.00 78.38 147 ALA A CA 1
ATOM 1134 C C . ALA A 1 147 ? 1.381 -5.386 -14.521 1.00 78.38 147 ALA A C 1
ATOM 1136 O O . ALA A 1 147 ? 1.841 -5.521 -15.655 1.00 78.38 147 ALA A O 1
ATOM 1137 N N . TYR A 1 148 ? 1.987 -5.903 -13.446 1.00 82.50 148 TYR A N 1
ATOM 1138 C CA . TYR A 1 148 ? 3.276 -6.598 -13.487 1.00 82.50 148 TYR A CA 1
ATOM 1139 C C . TYR A 1 148 ? 3.261 -7.804 -14.434 1.00 82.50 148 TYR A C 1
ATOM 1141 O O . TYR A 1 148 ? 4.165 -7.976 -15.249 1.00 82.50 148 TYR A O 1
ATOM 1149 N N . ARG A 1 149 ? 2.211 -8.637 -14.380 1.00 82.94 149 ARG A N 1
ATOM 1150 C CA . ARG A 1 149 ? 2.070 -9.795 -15.279 1.00 82.94 149 ARG A CA 1
ATOM 1151 C C . ARG A 1 149 ? 1.961 -9.383 -16.744 1.00 82.94 149 ARG A C 1
ATOM 1153 O O . ARG A 1 149 ? 2.558 -10.046 -17.591 1.00 82.94 149 ARG A O 1
ATOM 1160 N N . CYS A 1 150 ? 1.209 -8.325 -17.044 1.00 73.81 150 CYS A N 1
ATOM 1161 C CA . CYS A 1 150 ? 1.093 -7.806 -18.405 1.00 73.81 150 CYS A CA 1
ATOM 1162 C C . CYS A 1 150 ? 2.452 -7.344 -18.938 1.00 73.81 150 CYS A C 1
ATOM 1164 O O . CYS A 1 150 ? 2.818 -7.685 -20.059 1.00 73.81 150 CYS A O 1
ATOM 1166 N N . ALA A 1 151 ? 3.236 -6.655 -18.116 1.00 70.56 151 ALA A N 1
ATOM 1167 C CA . ALA A 1 151 ? 4.537 -6.162 -18.532 1.00 70.56 151 ALA A CA 1
ATOM 1168 C C . ALA A 1 151 ? 5.610 -7.238 -18.675 1.00 70.56 151 ALA A C 1
ATOM 1170 O O . ALA A 1 151 ? 6.369 -7.202 -19.637 1.00 70.56 151 ALA A O 1
ATOM 1171 N N . VAL A 1 152 ? 5.656 -8.225 -17.773 1.00 73.56 152 VAL A N 1
ATOM 1172 C CA . VAL A 1 152 ? 6.562 -9.374 -17.931 1.00 73.56 152 VAL A CA 1
ATOM 1173 C C . VAL A 1 152 ? 6.248 -10.123 -19.230 1.00 73.56 152 VAL A C 1
ATOM 1175 O O . VAL A 1 152 ? 7.163 -10.518 -19.945 1.00 73.56 152 VAL A O 1
ATOM 1178 N N . ARG A 1 153 ? 4.962 -10.274 -19.583 1.00 73.81 153 ARG A N 1
ATOM 1179 C CA . ARG A 1 153 ? 4.553 -10.877 -20.864 1.00 73.81 153 ARG A CA 1
ATOM 1180 C C . ARG A 1 153 ? 4.948 -10.028 -22.072 1.00 73.81 153 ARG A C 1
ATOM 1182 O O . ARG A 1 153 ? 5.426 -10.585 -23.054 1.00 73.81 153 ARG A O 1
ATOM 1189 N N . ALA A 1 154 ? 4.765 -8.710 -22.003 1.00 66.06 154 ALA A N 1
ATOM 1190 C CA . ALA A 1 154 ? 5.165 -7.799 -23.075 1.00 66.06 154 ALA A CA 1
ATOM 1191 C C . ALA A 1 154 ? 6.689 -7.821 -23.296 1.00 66.06 154 ALA A C 1
ATOM 1193 O O . ALA A 1 154 ? 7.142 -7.920 -24.433 1.00 66.06 154 ALA A O 1
ATOM 1194 N N . ALA A 1 155 ? 7.471 -7.829 -22.213 1.00 65.88 155 ALA A N 1
ATOM 1195 C CA . ALA A 1 155 ? 8.931 -7.910 -22.255 1.00 65.88 155 ALA A CA 1
ATOM 1196 C C . ALA A 1 155 ? 9.455 -9.267 -22.768 1.00 65.88 155 ALA A C 1
ATOM 1198 O O . ALA A 1 155 ? 10.543 -9.329 -23.329 1.00 65.88 155 ALA A O 1
ATOM 1199 N N . ALA A 1 156 ? 8.681 -10.348 -22.617 1.00 69.00 156 ALA A N 1
ATOM 1200 C CA . ALA A 1 156 ? 9.044 -11.689 -23.080 1.00 69.00 156 ALA A CA 1
ATOM 1201 C C . ALA A 1 156 ? 8.782 -11.951 -24.584 1.00 69.00 156 ALA A C 1
ATOM 1203 O O . ALA A 1 156 ? 9.046 -13.059 -25.045 1.00 69.00 156 ALA A O 1
ATOM 1204 N N . GLY A 1 157 ? 8.294 -10.970 -25.362 1.00 59.72 157 GLY A N 1
ATOM 1205 C CA . GLY A 1 157 ? 8.251 -11.055 -26.836 1.00 59.72 157 GLY A CA 1
ATOM 1206 C C . GLY A 1 157 ? 6.881 -11.272 -27.495 1.00 59.72 157 GLY A C 1
ATOM 1207 O O . GLY A 1 157 ? 6.814 -11.760 -28.621 1.00 59.72 157 GLY A O 1
ATOM 1208 N N . GLY A 1 158 ? 5.770 -10.911 -26.851 1.00 46.62 158 GLY A N 1
ATOM 1209 C CA . GLY A 1 158 ? 4.437 -11.055 -27.449 1.00 46.62 158 GLY A CA 1
ATOM 1210 C C . GLY A 1 158 ? 4.066 -9.944 -28.439 1.00 46.62 158 GLY A C 1
ATOM 1211 O O . GLY A 1 158 ? 3.271 -9.073 -28.094 1.00 46.62 158 GLY A O 1
ATOM 1212 N N . ALA A 1 159 ? 4.569 -9.990 -29.675 1.00 41.53 159 ALA A N 1
ATOM 1213 C CA . ALA A 1 159 ? 3.850 -9.371 -30.789 1.00 41.53 159 ALA A CA 1
ATOM 1214 C C . ALA A 1 159 ? 2.502 -10.105 -30.952 1.00 41.53 159 ALA A C 1
ATOM 1216 O O . ALA A 1 159 ? 2.507 -11.340 -30.983 1.00 41.53 159 ALA A O 1
ATOM 1217 N N . PRO A 1 160 ? 1.346 -9.418 -31.044 1.00 42.09 160 PRO A N 1
ATOM 1218 C CA . PRO A 1 160 ? 0.121 -10.097 -31.433 1.00 42.09 160 PRO A CA 1
ATOM 1219 C C . PRO A 1 160 ? 0.333 -10.649 -32.844 1.00 42.09 160 PRO A C 1
ATOM 1221 O O . PRO A 1 160 ? 0.609 -9.888 -33.776 1.00 42.09 160 PRO A O 1
ATOM 1224 N N . ALA A 1 161 ? 0.258 -11.974 -32.982 1.00 43.16 161 ALA A N 1
ATOM 1225 C CA . ALA A 1 161 ? 0.163 -12.613 -34.284 1.00 43.16 161 ALA A CA 1
ATOM 1226 C C . ALA A 1 161 ? -1.043 -11.991 -35.003 1.00 43.16 161 ALA A C 1
ATOM 1228 O O . ALA A 1 161 ? -2.165 -12.059 -34.498 1.00 43.16 161 ALA A O 1
ATOM 1229 N N . ARG A 1 162 ? -0.757 -11.287 -36.100 1.00 42.78 162 ARG A N 1
ATOM 1230 C CA . ARG A 1 162 ? -1.764 -10.784 -37.034 1.00 42.78 162 ARG A CA 1
ATOM 1231 C C . ARG A 1 162 ? -2.448 -11.942 -37.742 1.00 42.78 162 ARG A C 1
ATOM 1233 O O . ARG A 1 162 ? -1.742 -12.939 -38.017 1.00 42.78 162 ARG A O 1
#

Sequence (162 aa):
MYDESIDLAGLLSRAGEETLRSISGLERIRRAHAEDALAQMIDRFIEIERDALDQYERIRTALPAGARRSLEPLGEFGIPALDETGPTDVQESDHPAGALLVALKRRARAAALFGALAARQRDPEVRGVLEALAAAERRRSHELRTAYRCAVRAAAGGAPAR

Secondary structure (DSSP, 8-state):
-------HHHHHHHHHHHHHHHHHHHHHHHHHTTTSTTHHHHHHHHHHHHHHHHHHHHHHHH--TTGGG-S---TTS----TTSSS--SGGG--SHHHHHHHHHHHHHHHHHHHHHHHHH--SHHHHHHHHHHHHHHHHHHHHHHHHHHHHHHHHTT-----

pLDDT: mean 74.96, std 17.16, range [31.03, 94.62]

Radius of gyration: 17.49 Å; chains: 1; bounding box: 33×26×63 Å